Protein AF-A0AAU9R9X2-F1 (afdb_monomer)

Mean predicted aligned error: 5.65 Å

Structure (mmCIF, N/CA/C/O backbone):
data_AF-A0AAU9R9X2-F1
#
_entry.id   AF-A0AAU9R9X2-F1
#
loop_
_atom_site.group_PDB
_atom_site.id
_atom_site.type_symbol
_atom_site.label_atom_id
_atom_site.label_alt_id
_atom_site.label_comp_id
_atom_site.label_asym_id
_atom_site.label_entity_id
_atom_site.label_seq_id
_atom_site.pdbx_PDB_ins_code
_atom_site.Cartn_x
_atom_site.Cartn_y
_atom_site.Cartn_z
_atom_site.occupancy
_atom_site.B_iso_or_equiv
_atom_site.auth_seq_id
_atom_site.auth_comp_id
_atom_site.auth_asym_id
_atom_site.auth_atom_id
_atom_site.pdbx_PDB_model_num
ATOM 1 N N . MET A 1 1 ? -18.047 2.552 -3.590 1.00 54.69 1 MET A N 1
ATOM 2 C CA . MET A 1 1 ? -17.363 2.916 -4.853 1.00 54.69 1 MET A CA 1
ATOM 3 C C . MET A 1 1 ? -16.019 2.206 -4.873 1.00 54.69 1 MET A C 1
ATOM 5 O O . MET A 1 1 ? -15.319 2.275 -3.874 1.00 54.69 1 MET A O 1
ATOM 9 N N . LEU A 1 2 ? -15.685 1.487 -5.945 1.00 70.88 2 LEU A N 1
ATOM 10 C CA . LEU A 1 2 ? -14.351 0.901 -6.118 1.00 70.88 2 LEU A CA 1
ATOM 11 C C . LEU A 1 2 ? -13.434 1.975 -6.720 1.00 70.88 2 LEU A C 1
ATOM 13 O O . LEU A 1 2 ? -13.816 2.604 -7.705 1.00 70.88 2 LEU A O 1
ATOM 17 N N . VAL A 1 3 ? -12.267 2.210 -6.116 1.00 87.50 3 VAL A N 1
ATOM 18 C CA . VAL A 1 3 ? -11.258 3.157 -6.622 1.00 87.50 3 VAL A CA 1
ATOM 19 C C . VAL A 1 3 ? -10.071 2.366 -7.158 1.00 87.50 3 VAL A C 1
ATOM 21 O O . VAL A 1 3 ? -9.613 1.419 -6.521 1.00 87.50 3 VAL A O 1
ATOM 24 N N . SER A 1 4 ? -9.580 2.754 -8.331 1.00 90.94 4 SER A N 1
ATOM 25 C CA . SER A 1 4 ? -8.388 2.187 -8.953 1.00 90.94 4 SER A CA 1
ATOM 26 C C . SER A 1 4 ? -7.590 3.304 -9.609 1.00 90.94 4 SER A C 1
ATOM 28 O O . SER A 1 4 ? -8.167 4.231 -10.169 1.00 90.94 4 SER A O 1
ATOM 30 N N . GLU A 1 5 ? -6.270 3.199 -9.532 1.00 93.06 5 GLU A N 1
ATOM 31 C CA . GLU A 1 5 ? -5.324 4.141 -10.117 1.00 93.06 5 GLU A CA 1
ATOM 32 C C . GLU A 1 5 ? -4.259 3.362 -10.883 1.00 93.06 5 GLU A C 1
ATOM 34 O O . GLU A 1 5 ? -3.943 2.212 -10.555 1.00 93.06 5 GLU A O 1
ATOM 39 N N . LYS A 1 6 ? -3.663 4.000 -11.891 1.00 95.00 6 LYS A N 1
ATOM 40 C CA . LYS A 1 6 ? -2.502 3.435 -12.581 1.00 95.00 6 LYS A CA 1
ATOM 41 C C . LYS A 1 6 ? -1.374 3.208 -11.569 1.00 95.00 6 LYS A C 1
ATOM 43 O O . LYS A 1 6 ? -1.077 4.089 -10.764 1.00 95.00 6 LYS A O 1
ATOM 48 N N . ALA A 1 7 ? -0.718 2.048 -11.618 1.00 94.31 7 ALA A N 1
ATOM 49 C CA . ALA A 1 7 ? 0.378 1.744 -10.703 1.00 94.31 7 ALA A CA 1
ATOM 50 C C . ALA A 1 7 ? 1.510 2.769 -10.867 1.00 94.31 7 ALA A C 1
ATOM 52 O O . ALA A 1 7 ? 2.067 2.943 -11.951 1.00 94.31 7 ALA A O 1
ATOM 53 N N . GLY A 1 8 ? 1.857 3.457 -9.784 1.00 96.81 8 GLY A N 1
ATOM 54 C CA . GLY A 1 8 ? 2.907 4.461 -9.815 1.00 96.81 8 GLY A CA 1
ATOM 55 C C . GLY A 1 8 ? 3.067 5.201 -8.502 1.00 96.81 8 GLY A C 1
ATOM 56 O O . GLY A 1 8 ? 2.468 4.853 -7.486 1.00 96.81 8 GLY A O 1
ATOM 57 N N . TYR A 1 9 ? 3.923 6.214 -8.518 1.00 96.75 9 TYR A N 1
ATOM 58 C CA . TYR A 1 9 ? 4.258 6.989 -7.333 1.00 96.75 9 TYR A CA 1
ATOM 59 C C . TYR A 1 9 ? 4.591 8.437 -7.665 1.00 96.75 9 TYR A C 1
ATOM 61 O O . TYR A 1 9 ? 5.051 8.764 -8.759 1.00 96.75 9 TYR A O 1
ATOM 69 N N . TRP A 1 10 ? 4.374 9.319 -6.694 1.00 95.31 10 TRP A N 1
ATOM 70 C CA . TRP A 1 10 ? 4.631 10.746 -6.839 1.00 95.31 10 TRP A CA 1
ATOM 71 C C . TRP A 1 10 ? 6.020 11.113 -6.315 1.00 95.31 10 TRP A C 1
ATOM 73 O O . TRP A 1 10 ? 6.379 10.791 -5.183 1.00 95.31 10 TRP A O 1
ATOM 83 N N . VAL A 1 11 ? 6.790 11.848 -7.113 1.00 93.38 11 VAL A N 1
ATOM 84 C CA . VAL A 1 11 ? 8.086 12.413 -6.723 1.00 93.38 11 VAL A CA 1
ATOM 85 C C . VAL A 1 11 ? 7.947 13.925 -6.610 1.00 93.38 11 VAL A C 1
ATOM 87 O O . VAL A 1 11 ? 7.522 14.579 -7.559 1.00 93.38 11 VAL A O 1
ATOM 90 N N . GLN A 1 12 ? 8.315 14.491 -5.459 1.00 88.25 12 GLN A N 1
ATOM 91 C CA . GLN A 1 12 ? 8.391 15.943 -5.307 1.00 88.25 12 GLN A CA 1
ATOM 92 C C . GLN A 1 12 ? 9.687 16.455 -5.934 1.00 88.25 12 GLN A C 1
ATOM 94 O O . GLN A 1 12 ? 10.775 16.037 -5.542 1.00 88.25 12 GLN A O 1
ATOM 99 N N . THR A 1 13 ? 9.572 17.373 -6.885 1.00 84.44 13 THR A N 1
ATOM 100 C CA . THR A 1 13 ? 10.703 18.032 -7.540 1.00 84.44 13 THR A CA 1
ATOM 101 C C . THR A 1 13 ? 10.554 19.542 -7.412 1.00 84.44 13 THR A C 1
ATOM 103 O O . THR A 1 13 ? 9.442 20.071 -7.384 1.00 84.44 13 THR A O 1
ATOM 106 N N . ARG A 1 14 ? 11.674 20.264 -7.326 1.00 82.38 14 ARG A N 1
ATOM 107 C CA . ARG A 1 14 ? 11.669 21.729 -7.334 1.00 82.38 14 ARG A CA 1
ATOM 108 C C . ARG A 1 14 ? 12.168 22.209 -8.689 1.00 82.38 14 ARG A C 1
ATOM 110 O O . ARG A 1 14 ? 13.352 22.079 -8.977 1.00 82.38 14 ARG A O 1
ATOM 117 N N . THR A 1 15 ? 11.277 22.773 -9.495 1.00 76.75 15 THR A N 1
ATOM 118 C CA . THR A 1 15 ? 11.613 23.291 -10.830 1.00 76.75 15 THR A CA 1
ATOM 119 C C . THR A 1 15 ? 11.289 24.780 -10.861 1.00 76.75 15 THR A C 1
ATOM 121 O O . THR A 1 15 ? 10.151 25.166 -10.595 1.00 76.75 15 THR A O 1
ATOM 124 N N . GLY A 1 16 ? 12.290 25.628 -11.120 1.00 77.62 16 GLY A N 1
ATOM 125 C CA . GLY A 1 16 ? 12.104 27.086 -11.204 1.00 77.62 16 GLY A CA 1
ATOM 126 C C . GLY A 1 16 ? 11.551 27.732 -9.924 1.00 77.62 16 GLY A C 1
ATOM 127 O O . GLY A 1 16 ? 10.731 28.639 -9.999 1.00 77.62 16 GLY A O 1
ATOM 128 N N . GLY A 1 17 ? 11.920 27.220 -8.744 1.00 80.25 17 GLY A N 1
ATOM 129 C CA . GLY A 1 17 ? 11.446 27.736 -7.450 1.00 80.25 17 GLY A CA 1
ATOM 130 C C . GLY A 1 17 ? 10.051 27.262 -7.019 1.00 80.25 17 GLY A C 1
ATOM 131 O O . GLY A 1 17 ? 9.660 27.523 -5.885 1.00 80.25 17 GLY A O 1
ATOM 132 N N . LYS A 1 18 ? 9.325 26.511 -7.860 1.00 79.31 18 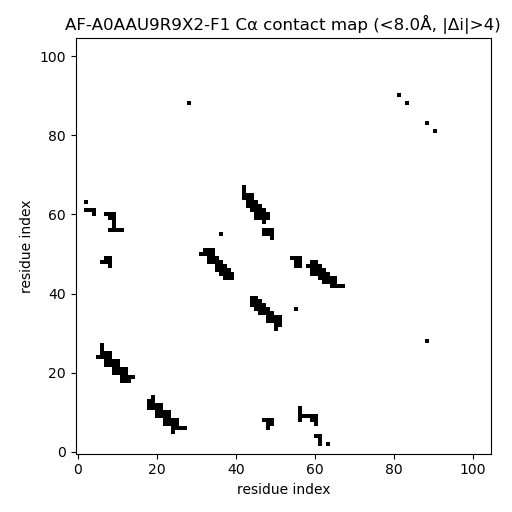LYS A N 1
ATOM 133 C CA . LYS A 1 18 ? 8.019 25.922 -7.524 1.00 79.31 18 LYS A CA 1
ATOM 134 C C . LYS A 1 18 ? 8.153 24.441 -7.169 1.00 79.31 18 LYS A C 1
ATOM 136 O O . LYS A 1 18 ? 8.891 23.702 -7.823 1.00 79.31 18 LYS A O 1
ATOM 141 N N . ASN A 1 19 ? 7.411 24.004 -6.152 1.00 81.62 19 ASN A N 1
ATOM 142 C CA . ASN A 1 19 ? 7.268 22.587 -5.820 1.00 81.62 19 ASN A CA 1
ATOM 143 C C . ASN A 1 19 ? 6.295 21.940 -6.810 1.00 81.62 19 ASN A C 1
ATOM 145 O O . ASN A 1 19 ? 5.134 22.336 -6.883 1.00 81.62 19 ASN A O 1
ATOM 149 N N . GLN A 1 20 ? 6.762 20.947 -7.559 1.00 86.06 20 GLN A N 1
ATOM 150 C CA . GLN A 1 20 ? 5.957 20.157 -8.485 1.00 86.06 20 GLN A CA 1
ATOM 151 C C . GLN A 1 20 ? 5.952 18.691 -8.051 1.00 86.06 20 GLN A C 1
ATOM 153 O O . GLN A 1 20 ? 6.875 18.218 -7.388 1.00 86.06 20 GLN A O 1
ATOM 158 N N . SER A 1 21 ? 4.883 17.975 -8.394 1.00 88.38 21 SER A N 1
ATOM 159 C CA . SER A 1 21 ? 4.781 16.532 -8.172 1.00 88.38 21 SER A CA 1
ATOM 160 C C . SER A 1 21 ? 4.753 15.828 -9.518 1.00 88.38 21 SER A C 1
ATOM 162 O O . SER A 1 21 ? 3.810 16.011 -10.283 1.00 88.38 21 SER A O 1
ATOM 164 N N . LEU A 1 22 ? 5.773 15.023 -9.792 1.00 93.56 22 LEU A N 1
ATOM 165 C CA . LEU A 1 22 ? 5.872 14.218 -11.003 1.00 93.56 22 LEU A CA 1
ATOM 166 C C . LEU A 1 22 ? 5.383 12.799 -10.717 1.00 93.56 22 LEU A C 1
ATOM 168 O O . LEU A 1 22 ? 5.862 12.162 -9.777 1.00 93.56 22 LEU A O 1
ATOM 172 N N . PHE A 1 23 ? 4.454 12.304 -11.529 1.00 95.19 23 PHE A N 1
ATOM 173 C CA . PHE A 1 23 ? 4.035 10.909 -11.472 1.00 95.19 23 PHE A CA 1
ATOM 174 C C . PHE A 1 23 ? 5.045 10.025 -12.204 1.00 95.19 23 PHE A C 1
ATOM 176 O O . PHE A 1 23 ? 5.402 10.304 -13.348 1.00 95.19 23 PHE A O 1
ATOM 183 N N . LYS A 1 24 ? 5.497 8.957 -11.550 1.00 95.81 24 LYS A N 1
ATOM 184 C CA . LYS A 1 24 ? 6.315 7.908 -12.156 1.00 95.81 24 LYS A CA 1
ATOM 185 C C . LYS A 1 24 ? 5.525 6.612 -12.175 1.00 95.81 24 LYS A C 1
ATOM 187 O O . LYS A 1 24 ? 5.201 6.064 -11.123 1.00 95.81 24 LYS A O 1
ATOM 192 N N . GLU A 1 25 ? 5.221 6.149 -13.378 1.00 96.38 25 GLU A N 1
ATOM 193 C CA . GLU A 1 25 ? 4.543 4.878 -13.597 1.00 96.38 25 GLU A CA 1
ATOM 194 C C . GLU A 1 25 ? 5.442 3.708 -13.186 1.00 96.38 25 GLU A C 1
ATOM 196 O O . GLU A 1 25 ? 6.665 3.744 -13.340 1.00 96.38 25 GLU A O 1
ATOM 201 N N . VAL A 1 26 ? 4.816 2.673 -12.638 1.00 94.81 26 VAL A N 1
ATOM 202 C CA . VAL A 1 26 ? 5.460 1.434 -12.223 1.00 94.81 26 VAL A CA 1
ATOM 203 C C . VAL A 1 26 ? 5.062 0.329 -13.185 1.00 94.81 26 VAL A C 1
ATOM 205 O O . VAL A 1 26 ? 3.882 0.039 -13.372 1.00 94.81 26 VAL A O 1
ATOM 208 N N . LYS A 1 27 ? 6.066 -0.341 -13.750 1.00 90.94 27 LYS A N 1
ATOM 209 C CA . LYS A 1 27 ? 5.870 -1.580 -14.494 1.00 90.94 27 LYS A CA 1
ATOM 210 C C . LYS A 1 27 ? 5.925 -2.744 -13.510 1.00 90.94 27 LYS A C 1
ATOM 212 O O . LYS A 1 27 ? 7.006 -3.179 -13.139 1.00 90.94 27 LYS A O 1
ATOM 217 N N . LEU A 1 28 ? 4.766 -3.261 -13.104 1.00 86.19 28 LEU A N 1
ATOM 218 C CA . LEU A 1 28 ? 4.676 -4.338 -12.103 1.00 86.19 28 LEU A CA 1
ATOM 219 C C . LEU A 1 28 ? 5.433 -5.613 -12.512 1.00 86.19 28 LEU A C 1
ATOM 221 O O . LEU A 1 28 ? 5.927 -6.339 -11.658 1.00 86.19 28 LEU A O 1
ATOM 225 N N . SER A 1 29 ? 5.590 -5.846 -13.816 1.00 87.25 29 SER A N 1
ATOM 226 C CA . SER A 1 29 ? 6.340 -6.978 -14.360 1.00 87.25 29 SER A CA 1
ATOM 227 C C . SER A 1 29 ? 7.855 -6.726 -14.485 1.00 87.25 29 SER A C 1
ATOM 229 O O . SER A 1 29 ? 8.525 -7.472 -15.196 1.00 87.25 29 SER A O 1
ATOM 231 N N . SER A 1 30 ? 8.408 -5.646 -13.914 1.00 89.88 30 SER A N 1
ATOM 232 C CA . SER A 1 30 ? 9.844 -5.336 -14.043 1.00 89.88 30 SER A CA 1
ATOM 233 C C . SER A 1 30 ? 10.738 -6.239 -13.191 1.00 89.88 30 SER A C 1
ATOM 235 O O . SER A 1 30 ? 11.930 -6.337 -13.465 1.00 89.88 30 SER A O 1
ATOM 237 N N . GLY A 1 31 ? 10.177 -6.892 -12.168 1.00 89.50 31 GLY A N 1
ATOM 238 C CA . GLY A 1 31 ? 10.941 -7.621 -11.152 1.00 89.50 31 GLY A CA 1
ATOM 239 C C . GLY A 1 31 ? 11.579 -6.713 -10.094 1.00 89.50 31 GLY A C 1
ATOM 240 O O . GLY A 1 31 ? 12.213 -7.212 -9.162 1.00 89.50 31 GLY A O 1
ATOM 241 N N . ASP A 1 32 ? 11.397 -5.393 -10.199 1.00 93.25 32 ASP A N 1
ATOM 242 C CA . ASP A 1 32 ? 11.862 -4.453 -9.186 1.00 93.25 32 ASP A CA 1
ATOM 243 C C . ASP A 1 32 ? 11.083 -4.625 -7.880 1.00 93.25 32 ASP A C 1
ATOM 245 O O . ASP A 1 32 ? 9.885 -4.915 -7.855 1.00 93.25 32 ASP A O 1
ATOM 249 N N . LYS A 1 33 ? 11.763 -4.377 -6.759 1.00 95.06 33 LYS A N 1
ATOM 250 C CA . LYS A 1 33 ? 11.126 -4.402 -5.442 1.00 95.06 33 LYS A CA 1
ATOM 251 C C . LYS A 1 33 ? 10.419 -3.084 -5.174 1.00 95.06 33 LYS A C 1
ATOM 253 O O . LYS A 1 33 ? 11.048 -2.021 -5.153 1.00 95.06 33 LYS A O 1
ATOM 258 N N . TYR A 1 34 ? 9.139 -3.171 -4.848 1.00 96.00 34 TYR A N 1
ATOM 259 C CA . TYR A 1 34 ? 8.328 -2.042 -4.413 1.00 96.00 34 TYR A CA 1
ATOM 260 C C . TYR A 1 34 ? 7.907 -2.209 -2.956 1.00 96.00 34 TYR A C 1
ATOM 262 O O . TYR A 1 34 ? 7.781 -3.320 -2.447 1.00 96.00 34 TYR A O 1
ATOM 270 N N . LYS A 1 35 ? 7.692 -1.083 -2.280 1.00 97.06 35 LYS A N 1
ATOM 271 C CA . LYS A 1 35 ? 7.055 -1.024 -0.969 1.00 97.06 35 LYS A CA 1
ATOM 272 C C . LYS A 1 35 ? 5.734 -0.280 -1.109 1.00 97.06 35 LYS A C 1
ATOM 274 O O . LYS A 1 35 ? 5.690 0.813 -1.678 1.00 97.06 35 LYS A O 1
ATOM 279 N N . ALA A 1 36 ? 4.678 -0.884 -0.577 1.00 96.81 36 ALA A N 1
ATOM 280 C CA . ALA A 1 36 ? 3.381 -0.254 -0.420 1.00 96.81 36 ALA A CA 1
ATOM 281 C C . ALA A 1 36 ? 3.140 0.075 1.058 1.00 96.81 36 ALA A C 1
ATOM 283 O O . ALA A 1 36 ? 3.498 -0.701 1.944 1.00 96.81 36 ALA A O 1
ATOM 284 N N . TRP A 1 37 ? 2.524 1.223 1.310 1.00 97.88 37 TRP A N 1
ATOM 285 C CA . TRP A 1 37 ? 1.992 1.616 2.609 1.00 97.88 37 TRP A CA 1
ATOM 286 C C . TRP A 1 37 ? 0.481 1.695 2.474 1.00 97.88 37 TRP A C 1
ATOM 288 O O . TRP A 1 37 ? -0.010 2.443 1.627 1.00 97.88 37 TRP A O 1
ATOM 298 N N . ILE A 1 38 ? -0.227 0.923 3.291 1.00 96.81 38 ILE A N 1
ATOM 299 C CA . ILE A 1 38 ? -1.684 0.926 3.369 1.00 96.81 38 ILE A CA 1
ATOM 300 C C . ILE A 1 38 ? -2.026 1.379 4.778 1.00 96.81 38 ILE A C 1
ATOM 302 O O . ILE A 1 38 ? -1.658 0.727 5.752 1.00 96.81 38 ILE A O 1
ATOM 306 N N . GLU A 1 39 ? -2.678 2.525 4.877 1.00 96.56 39 GLU A N 1
ATOM 307 C CA . GLU A 1 39 ? -3.010 3.149 6.149 1.00 96.56 39 GLU A CA 1
ATOM 308 C C . GLU A 1 39 ? -4.502 3.423 6.204 1.00 96.56 39 GLU A C 1
ATOM 310 O O . GLU A 1 39 ? -5.105 3.832 5.212 1.00 96.56 39 GLU A O 1
ATOM 315 N N . TYR A 1 40 ? -5.080 3.232 7.384 1.00 93.75 40 TYR A N 1
ATOM 316 C CA . TYR A 1 40 ? -6.455 3.598 7.664 1.00 93.75 40 TYR A CA 1
ATOM 317 C C . TYR A 1 40 ? -6.509 4.533 8.867 1.00 93.75 40 TYR A C 1
ATOM 319 O O . TYR A 1 40 ? -6.040 4.195 9.955 1.00 93.75 40 TYR A O 1
ATOM 327 N N . LYS A 1 41 ? -7.076 5.725 8.680 1.00 93.38 41 LYS A N 1
ATOM 328 C CA . LYS A 1 41 ? -7.228 6.724 9.743 1.00 93.38 41 LYS A CA 1
ATOM 329 C C . LYS A 1 41 ? -8.462 7.574 9.484 1.00 93.38 41 LYS A C 1
ATOM 331 O O . LYS A 1 41 ? -8.609 8.111 8.395 1.00 93.38 41 LYS A O 1
ATOM 336 N N . ARG A 1 42 ? -9.316 7.752 10.503 1.00 90.69 42 ARG A N 1
ATOM 337 C CA . ARG A 1 42 ? -10.531 8.595 10.425 1.00 90.69 42 ARG A CA 1
ATOM 338 C C . ARG A 1 42 ? -11.368 8.282 9.170 1.00 90.69 42 ARG A C 1
ATOM 340 O O . ARG A 1 42 ? -11.603 9.166 8.354 1.00 90.69 42 ARG A O 1
ATOM 347 N N . SER A 1 43 ? -11.717 7.010 8.985 1.00 91.75 43 SER A N 1
ATOM 348 C CA . SER A 1 43 ? -12.494 6.523 7.831 1.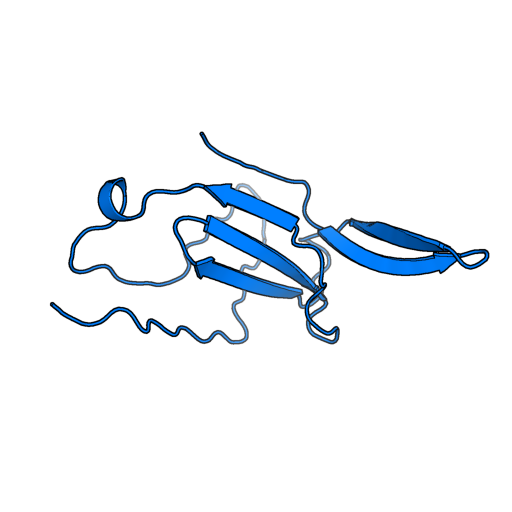00 91.75 43 SER A CA 1
ATOM 349 C C . SER A 1 43 ? -11.841 6.713 6.461 1.00 91.75 43 SER A C 1
ATOM 351 O O . SER A 1 43 ? -12.473 6.484 5.439 1.00 91.75 43 SER A O 1
ATOM 353 N N . THR A 1 44 ? -10.560 7.083 6.416 1.00 94.44 44 THR A N 1
ATOM 354 C CA . THR A 1 44 ? -9.818 7.280 5.171 1.00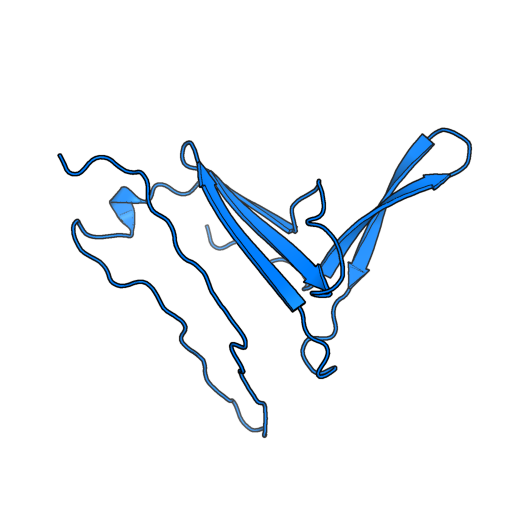 94.44 44 THR A CA 1
ATOM 355 C C . THR A 1 44 ? -8.813 6.156 4.993 1.00 94.44 44 THR A C 1
ATOM 357 O O . THR A 1 44 ? -7.973 5.942 5.868 1.00 94.44 44 THR A O 1
ATOM 360 N N . VAL A 1 45 ? -8.887 5.461 3.860 1.00 95.19 45 VAL A N 1
ATOM 361 C CA . VAL A 1 45 ? -7.849 4.541 3.394 1.00 95.19 45 VAL A CA 1
ATOM 362 C C . VAL A 1 45 ? -6.903 5.307 2.482 1.00 95.19 45 VAL A C 1
ATOM 364 O O . VAL A 1 45 ? -7.327 5.948 1.518 1.00 95.19 45 VAL A O 1
ATOM 367 N N . THR A 1 46 ? -5.611 5.200 2.762 1.00 97.12 46 THR A N 1
ATOM 368 C CA . THR A 1 46 ? -4.550 5.792 1.958 1.00 97.12 46 THR A CA 1
ATOM 369 C C . THR A 1 46 ? -3.594 4.702 1.500 1.00 97.12 46 THR A C 1
ATOM 371 O O . THR A 1 46 ? -3.062 3.948 2.313 1.00 97.12 46 THR A O 1
ATOM 374 N N . VAL A 1 47 ? -3.349 4.635 0.191 1.00 97.56 47 VAL A N 1
ATOM 375 C CA . VAL A 1 47 ? -2.369 3.724 -0.406 1.00 97.56 47 VAL A CA 1
ATOM 376 C C . VAL A 1 47 ? -1.255 4.548 -1.021 1.00 97.56 47 VAL A C 1
ATOM 378 O O . VAL A 1 47 ? -1.489 5.412 -1.863 1.00 97.56 47 VAL A O 1
ATOM 381 N N . THR A 1 48 ? -0.021 4.280 -0.614 1.00 97.81 48 THR A N 1
ATOM 382 C CA . THR A 1 48 ? 1.178 4.862 -1.225 1.00 97.81 48 THR A CA 1
ATOM 383 C C . THR A 1 48 ? 2.072 3.744 -1.736 1.00 97.81 48 THR A C 1
ATOM 385 O O . THR A 1 48 ? 2.244 2.741 -1.054 1.00 97.81 48 THR A O 1
ATOM 388 N N . LEU A 1 49 ? 2.663 3.925 -2.912 1.00 97.19 49 LEU A N 1
ATOM 389 C CA . LEU A 1 49 ? 3.599 2.988 -3.531 1.00 97.19 49 LEU A CA 1
ATOM 390 C C . LEU A 1 49 ? 4.919 3.716 -3.799 1.00 97.19 49 LEU A C 1
ATOM 392 O O . LEU A 1 49 ? 4.905 4.918 -4.048 1.00 97.19 49 LEU A O 1
ATOM 396 N N . ALA A 1 50 ? 6.052 3.019 -3.733 1.00 96.88 50 ALA A N 1
ATOM 397 C CA . ALA A 1 50 ? 7.340 3.488 -4.249 1.00 96.88 50 ALA A CA 1
ATOM 398 C C . ALA A 1 50 ? 8.322 2.313 -4.404 1.00 96.88 50 ALA A C 1
ATOM 400 O O . ALA A 1 50 ? 8.129 1.271 -3.773 1.00 96.88 50 ALA A O 1
ATOM 401 N N . PRO A 1 51 ? 9.402 2.458 -5.192 1.00 96.12 51 PRO A N 1
ATOM 402 C CA . PRO A 1 51 ? 10.544 1.550 -5.129 1.00 96.12 51 PRO A CA 1
ATOM 403 C C . PRO A 1 51 ? 11.031 1.358 -3.687 1.00 96.12 51 PRO A C 1
ATOM 405 O O . PRO A 1 51 ? 11.120 2.321 -2.926 1.00 96.12 51 PRO A O 1
ATOM 408 N N . ALA A 1 52 ? 11.374 0.126 -3.308 1.00 95.88 52 ALA A N 1
ATOM 409 C CA . ALA A 1 52 ? 11.644 -0.245 -1.915 1.00 95.88 52 ALA A CA 1
ATOM 410 C C . ALA A 1 52 ? 12.825 0.510 -1.269 1.00 95.88 52 ALA A C 1
ATOM 412 O O . ALA A 1 52 ? 12.884 0.620 -0.045 1.00 95.88 52 ALA A O 1
ATOM 413 N N . HIS A 1 53 ? 13.748 1.035 -2.080 1.00 94.31 53 HIS A N 1
ATOM 414 C CA . HIS A 1 53 ? 14.904 1.823 -1.640 1.00 94.31 53 HIS A CA 1
ATOM 415 C C . HIS A 1 53 ? 14.588 3.318 -1.431 1.00 94.31 53 HIS A C 1
ATOM 417 O O . HIS A 1 53 ? 15.442 4.064 -0.954 1.00 94.31 53 HIS A O 1
ATOM 423 N N . LEU A 1 54 ? 13.386 3.778 -1.794 1.00 95.06 54 LEU A N 1
ATOM 424 C CA . LEU A 1 54 ? 12.959 5.163 -1.615 1.00 95.06 54 LEU A CA 1
ATOM 425 C C . LEU A 1 54 ? 12.136 5.340 -0.336 1.00 95.06 54 LEU A C 1
ATOM 427 O O . LEU A 1 54 ? 11.451 4.434 0.142 1.00 95.06 54 LEU A O 1
ATOM 431 N N . LYS A 1 55 ? 12.178 6.559 0.209 1.00 95.31 55 LYS A N 1
ATOM 432 C CA . LYS A 1 55 ? 11.286 6.968 1.300 1.00 95.31 55 LYS A CA 1
ATOM 433 C C . LYS A 1 55 ? 9.848 7.067 0.790 1.00 95.31 55 LYS A C 1
ATOM 435 O O . LYS A 1 55 ? 9.628 7.389 -0.378 1.00 95.31 55 LYS A O 1
ATOM 440 N N . LYS A 1 56 ? 8.885 6.866 1.693 1.00 96.62 56 LYS A N 1
ATOM 441 C CA . LYS A 1 56 ? 7.455 7.025 1.410 1.00 96.62 56 LYS A CA 1
ATOM 442 C C . LYS A 1 56 ? 7.173 8.410 0.796 1.00 96.62 56 LYS A C 1
ATOM 444 O O . LYS A 1 56 ? 7.487 9.421 1.433 1.00 96.62 56 LYS A O 1
ATOM 449 N N . PRO A 1 57 ? 6.585 8.480 -0.411 1.00 96.44 57 PRO A N 1
ATOM 450 C CA . PRO A 1 57 ? 6.081 9.722 -0.980 1.00 96.44 57 PRO A CA 1
ATOM 451 C C . PRO A 1 57 ? 5.109 10.447 -0.049 1.00 96.44 57 PRO A C 1
ATOM 453 O O . PRO A 1 57 ? 4.300 9.823 0.631 1.00 96.44 57 PRO A O 1
ATOM 456 N N . LYS A 1 58 ? 5.148 11.784 -0.055 1.00 94.00 58 LYS A N 1
ATOM 457 C CA . LYS A 1 58 ? 4.190 12.594 0.717 1.00 94.00 58 LYS A CA 1
ATOM 458 C C . LYS A 1 58 ? 2.783 12.561 0.130 1.00 94.00 58 LYS A C 1
ATOM 460 O O . LYS A 1 58 ? 1.817 12.706 0.866 1.00 94.00 58 LYS A O 1
ATOM 465 N N . ARG A 1 59 ? 2.684 12.436 -1.196 1.00 95.56 59 ARG A N 1
ATOM 466 C CA . ARG A 1 59 ? 1.409 12.359 -1.903 1.00 95.56 59 ARG A CA 1
ATOM 467 C C . ARG A 1 59 ? 1.057 10.885 -2.120 1.00 95.56 59 ARG A C 1
ATOM 469 O O . ARG A 1 59 ? 1.868 10.188 -2.739 1.00 95.56 59 ARG A O 1
ATOM 476 N N . PRO A 1 60 ? -0.105 10.420 -1.640 1.00 96.94 60 PRO A N 1
ATOM 477 C CA . PRO A 1 60 ? -0.522 9.044 -1.845 1.00 96.94 60 PRO A CA 1
ATOM 478 C C . PRO A 1 60 ? -0.928 8.782 -3.295 1.00 96.94 60 PRO A C 1
ATOM 480 O O . PRO A 1 60 ? -1.180 9.708 -4.069 1.00 96.94 60 PRO A O 1
ATOM 483 N N . LEU A 1 61 ? -0.960 7.502 -3.659 1.00 97.12 61 LEU A N 1
ATOM 484 C CA . LEU A 1 61 ? -1.491 7.050 -4.939 1.00 97.12 61 LEU A CA 1
ATOM 485 C C . LEU A 1 61 ? -3.021 7.039 -4.902 1.00 97.12 61 LEU A C 1
ATOM 487 O O . LEU A 1 61 ? -3.643 7.621 -5.778 1.00 97.12 61 LEU A O 1
ATOM 491 N N . ILE A 1 62 ? -3.600 6.424 -3.866 1.00 96.62 62 ILE A N 1
ATOM 492 C CA . ILE A 1 62 ? -5.049 6.357 -3.640 1.00 96.62 62 ILE A CA 1
ATOM 493 C C . ILE A 1 62 ? -5.359 6.976 -2.281 1.00 96.62 62 ILE A C 1
ATOM 495 O O . ILE A 1 62 ? -4.674 6.696 -1.295 1.00 96.62 62 ILE A O 1
ATOM 499 N N . GLU A 1 63 ? -6.422 7.769 -2.228 1.00 96.19 63 GLU A N 1
ATOM 500 C CA . GLU A 1 63 ? -7.034 8.260 -0.998 1.00 96.19 63 GLU A CA 1
ATOM 501 C C . GLU A 1 63 ? -8.552 8.159 -1.153 1.00 96.19 63 GLU A C 1
ATOM 503 O O . GLU A 1 63 ? -9.119 8.693 -2.105 1.00 96.19 63 GLU A O 1
ATOM 508 N N . THR A 1 64 ? -9.214 7.418 -0.268 1.00 95.12 64 THR A N 1
ATOM 509 C CA . THR A 1 64 ? -10.660 7.198 -0.368 1.00 95.12 64 THR A CA 1
ATOM 510 C C . THR A 1 64 ? -11.303 7.011 1.000 1.00 95.12 64 THR A C 1
ATOM 512 O O . THR A 1 64 ? -10.662 6.545 1.942 1.00 95.12 64 THR A O 1
ATOM 515 N N . GLN A 1 65 ? -12.574 7.392 1.110 1.00 93.94 65 GLN A N 1
ATOM 516 C CA . GLN A 1 65 ? -13.365 7.217 2.323 1.00 93.94 65 GLN A CA 1
ATOM 517 C C . GLN A 1 65 ? -13.997 5.823 2.327 1.00 93.94 65 GLN A C 1
ATOM 519 O O . GLN A 1 65 ? -14.699 5.451 1.387 1.00 93.94 65 GLN A O 1
ATOM 524 N N . VAL A 1 66 ? -13.759 5.060 3.390 1.00 90.81 66 VAL A N 1
ATOM 525 C CA . VAL A 1 66 ? -14.312 3.720 3.597 1.00 90.81 66 VAL A CA 1
ATOM 526 C C . VAL A 1 66 ? -14.768 3.600 5.042 1.00 90.81 66 VAL A C 1
ATOM 528 O O . VAL A 1 66 ? -13.987 3.817 5.967 1.00 90.81 66 VAL A O 1
ATOM 531 N N . ASN A 1 67 ? -16.023 3.206 5.239 1.00 88.94 67 ASN A N 1
ATOM 532 C CA . ASN A 1 67 ? -16.500 2.800 6.549 1.00 88.94 67 ASN A CA 1
ATOM 533 C C . ASN A 1 67 ? -16.167 1.320 6.778 1.00 88.94 67 ASN A C 1
ATOM 535 O O . ASN A 1 67 ? -16.811 0.443 6.207 1.00 88.94 67 ASN A O 1
ATOM 539 N N . LEU A 1 68 ? -15.155 1.027 7.602 1.00 86.62 68 LEU A N 1
ATOM 540 C CA . LEU A 1 68 ? -14.749 -0.362 7.832 1.00 86.62 68 LEU A CA 1
ATOM 541 C C . LEU A 1 68 ? -15.845 -1.209 8.493 1.00 86.62 68 LEU A C 1
ATOM 543 O O . LEU A 1 68 ? -15.919 -2.395 8.193 1.00 86.62 68 LEU A O 1
ATOM 547 N N . SER A 1 69 ? -16.734 -0.635 9.314 1.00 86.06 69 SER A N 1
ATOM 548 C CA . SER A 1 69 ? -17.776 -1.423 9.996 1.00 86.06 69 SER A CA 1
ATOM 549 C C . SER A 1 69 ? -18.789 -2.062 9.042 1.00 86.06 69 SER A C 1
ATOM 551 O O . SER A 1 69 ? -19.522 -2.957 9.441 1.00 86.06 69 SER A O 1
ATOM 553 N N . GLU A 1 70 ? -18.856 -1.594 7.794 1.00 86.69 70 GLU A N 1
ATOM 554 C CA . GLU A 1 70 ? -19.725 -2.156 6.754 1.00 86.69 70 GLU A CA 1
ATOM 555 C C . GLU A 1 70 ? -19.075 -3.328 6.005 1.00 86.69 70 GLU A C 1
ATOM 557 O O . GLU A 1 70 ? -19.764 -4.067 5.308 1.00 86.69 70 GLU A O 1
ATOM 562 N N . VAL A 1 71 ? -17.753 -3.495 6.118 1.00 85.12 71 VAL A N 1
ATOM 563 C CA . VAL A 1 71 ? -16.979 -4.445 5.300 1.00 85.12 71 VAL A CA 1
ATOM 564 C C . VAL A 1 71 ? -16.184 -5.461 6.113 1.00 85.12 71 VAL A C 1
ATOM 566 O O . VAL A 1 71 ? -15.868 -6.528 5.590 1.00 85.12 71 VAL A O 1
ATOM 569 N N . VAL A 1 72 ? -15.852 -5.162 7.372 1.00 85.38 72 VAL A N 1
ATOM 570 C CA . VAL A 1 72 ? -15.124 -6.081 8.255 1.00 85.38 72 VAL A CA 1
ATOM 571 C C . VAL A 1 72 ? -15.980 -6.516 9.438 1.00 85.38 72 VAL A C 1
ATOM 573 O O . VAL A 1 72 ? -16.739 -5.730 9.998 1.00 85.38 72 VAL A O 1
ATOM 576 N N . LEU A 1 73 ? -15.829 -7.782 9.828 1.00 87.88 73 LEU A N 1
ATOM 577 C CA . LEU A 1 73 ? -16.394 -8.317 11.065 1.00 87.88 73 LEU A CA 1
ATOM 578 C C . LEU A 1 73 ? -15.505 -7.957 12.264 1.00 87.88 73 LEU A C 1
ATOM 580 O O .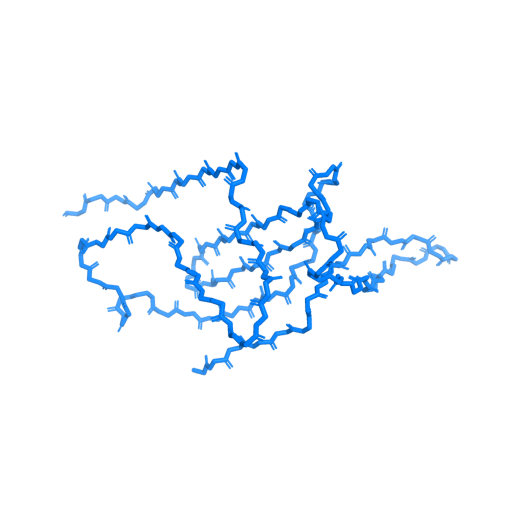 LEU A 1 73 ? -14.363 -7.529 12.096 1.00 87.88 73 LEU A O 1
ATOM 584 N N . GLU A 1 74 ? -16.011 -8.197 13.476 1.00 84.75 74 GLU A N 1
ATOM 585 C CA . GLU A 1 74 ? -15.281 -7.986 14.738 1.00 84.75 74 GLU A CA 1
ATOM 586 C C . GLU A 1 74 ? -13.905 -8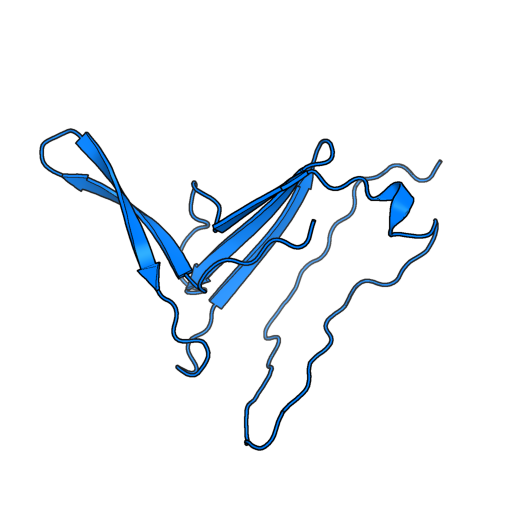.674 14.742 1.00 84.75 74 GLU A C 1
ATOM 588 O O . GLU A 1 74 ? -12.916 -8.120 15.220 1.00 84.75 74 GLU A O 1
ATOM 593 N N . ARG A 1 75 ? -13.829 -9.880 14.167 1.00 85.12 75 ARG A N 1
ATOM 594 C CA . ARG A 1 75 ? -12.591 -10.647 14.016 1.00 85.12 75 ARG A CA 1
ATOM 595 C C . ARG A 1 75 ? -12.380 -10.993 12.555 1.00 85.12 75 ARG A C 1
ATOM 597 O O . ARG A 1 75 ? -13.208 -11.658 11.941 1.00 85.12 75 ARG A O 1
ATOM 604 N N . MET A 1 76 ? -11.245 -10.564 12.025 1.00 89.44 76 MET A N 1
ATOM 605 C CA . MET A 1 76 ? -10.820 -10.817 10.653 1.00 89.44 76 MET A CA 1
ATOM 606 C C . MET A 1 76 ? -9.329 -11.141 10.644 1.00 89.44 76 MET A C 1
ATOM 608 O O . MET A 1 76 ? -8.584 -10.726 11.533 1.00 89.44 76 MET A O 1
ATOM 612 N N . TYR A 1 77 ? -8.889 -11.855 9.614 1.00 90.50 77 TYR A N 1
ATOM 613 C CA . TYR A 1 77 ? -7.477 -12.133 9.379 1.00 90.50 77 TYR A CA 1
ATOM 614 C C . TYR A 1 77 ? -6.943 -11.196 8.299 1.00 90.50 77 TYR A C 1
ATOM 616 O O . TYR A 1 77 ? -7.624 -10.911 7.316 1.00 90.50 77 TYR A O 1
ATOM 624 N N . THR A 1 78 ? -5.716 -10.722 8.484 1.00 91.50 78 THR A N 1
ATOM 625 C CA . THR A 1 78 ? -5.000 -9.909 7.497 1.00 91.50 78 THR A CA 1
ATOM 626 C C . THR A 1 78 ? -3.966 -10.767 6.780 1.00 91.50 78 THR A C 1
ATOM 628 O O . THR A 1 78 ? -3.342 -11.637 7.389 1.00 91.50 78 THR A O 1
ATOM 631 N N . GLY A 1 79 ? -3.798 -10.549 5.481 1.00 94.12 79 GLY A N 1
ATOM 632 C CA . GLY A 1 79 ? -2.891 -11.329 4.655 1.00 94.12 79 GLY A CA 1
ATOM 633 C C . GLY A 1 79 ? -2.946 -10.912 3.192 1.00 94.12 79 GLY A C 1
ATOM 634 O O . GLY A 1 79 ? -3.583 -9.922 2.831 1.00 94.12 79 GLY A O 1
ATOM 635 N N . PHE A 1 80 ? -2.272 -11.689 2.353 1.00 94.19 80 PHE A N 1
ATOM 636 C CA . PHE A 1 80 ? -2.201 -11.468 0.914 1.00 94.19 80 PHE A CA 1
ATOM 637 C C . PHE A 1 80 ? -2.850 -12.636 0.180 1.00 94.19 80 PHE A C 1
ATOM 639 O O . PHE A 1 80 ? -2.709 -13.789 0.582 1.00 94.19 80 PHE A O 1
ATOM 646 N N . ALA A 1 81 ? -3.518 -12.329 -0.925 1.00 91.50 81 ALA A N 1
ATOM 647 C CA . ALA A 1 81 ? -4.000 -13.308 -1.884 1.00 91.50 81 ALA A CA 1
ATOM 648 C C . ALA A 1 81 ? -3.530 -12.888 -3.279 1.00 91.50 81 ALA A C 1
ATOM 650 O O . ALA A 1 81 ? -3.440 -11.697 -3.579 1.00 91.50 81 ALA A O 1
ATOM 651 N N . GLY A 1 82 ? -3.218 -13.866 -4.123 1.00 86.81 82 GLY A N 1
ATOM 652 C CA . GLY A 1 82 ? -2.748 -13.646 -5.484 1.00 86.81 82 GLY A CA 1
ATOM 653 C C . GLY A 1 82 ? -3.280 -14.728 -6.409 1.00 86.81 82 GLY A C 1
ATOM 654 O O . GLY A 1 82 ? -3.610 -15.830 -5.973 1.00 86.81 82 GLY A O 1
ATOM 655 N N . SER A 1 83 ? -3.380 -14.403 -7.690 1.00 86.50 83 SER A N 1
ATOM 656 C CA . SER A 1 83 ? -3.799 -15.330 -8.732 1.00 86.50 83 SER A CA 1
ATOM 657 C C . SER A 1 83 ? -2.999 -15.034 -9.987 1.00 86.50 83 SER A C 1
ATOM 659 O O . SER A 1 83 ? -2.775 -13.871 -10.314 1.00 86.50 83 SER A O 1
ATOM 661 N N . MET A 1 84 ? -2.590 -16.085 -10.688 1.00 81.00 84 MET A N 1
ATOM 662 C CA . MET A 1 84 ? -1.963 -15.971 -11.998 1.00 81.00 84 MET A CA 1
ATOM 663 C C . MET A 1 84 ? -3.013 -16.286 -13.063 1.00 81.00 84 MET A C 1
ATOM 665 O O . MET A 1 84 ? -3.736 -17.277 -12.953 1.00 81.00 84 MET A O 1
ATOM 669 N N . GLY A 1 85 ? -3.096 -15.441 -14.091 1.00 76.19 85 GLY A N 1
ATOM 670 C CA . GLY A 1 85 ? -3.897 -15.709 -15.285 1.00 76.19 85 GLY A CA 1
ATOM 671 C C . GLY A 1 85 ? -3.217 -16.722 -16.218 1.00 76.19 85 GLY A C 1
ATOM 672 O O . GLY A 1 85 ? -2.635 -17.711 -15.785 1.00 76.19 85 GLY A O 1
ATOM 673 N N . ARG A 1 86 ? -3.247 -16.472 -17.534 1.00 70.44 86 ARG A N 1
ATOM 674 C CA . ARG A 1 86 ? -2.627 -17.355 -18.550 1.00 70.44 86 ARG A CA 1
ATOM 675 C C . ARG A 1 86 ? -1.111 -17.143 -18.743 1.00 70.44 86 ARG A C 1
ATOM 677 O O . ARG A 1 86 ? -0.610 -17.317 -19.848 1.00 70.44 86 ARG A O 1
ATOM 684 N N . GLY A 1 87 ? -0.374 -16.771 -17.699 1.00 71.69 87 GLY A N 1
ATOM 685 C CA . 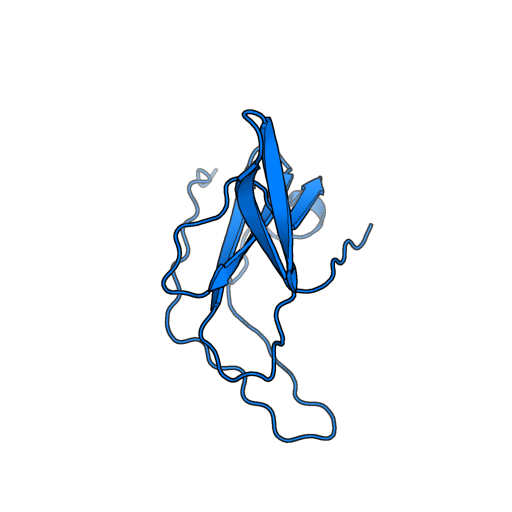GLY A 1 87 ? 1.063 -16.483 -17.777 1.00 71.69 87 GLY A CA 1
ATOM 686 C C . GLY A 1 87 ? 1.823 -16.920 -16.529 1.00 71.69 87 GLY A C 1
ATOM 687 O O . GLY A 1 87 ? 1.220 -17.212 -15.499 1.00 71.69 87 GLY A O 1
ATOM 688 N N . VAL A 1 88 ? 3.154 -16.965 -16.630 1.00 75.56 88 VAL A N 1
ATOM 689 C CA . VAL A 1 88 ? 4.033 -17.184 -15.475 1.00 75.56 88 VAL A CA 1
ATOM 690 C C . VAL A 1 88 ? 4.373 -15.824 -14.878 1.00 75.56 88 VAL A C 1
ATO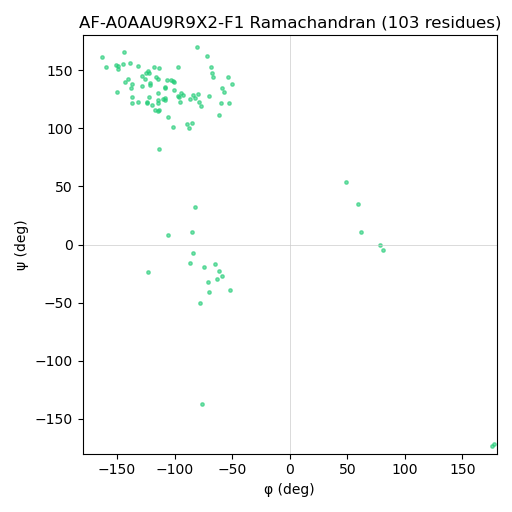M 692 O O . VAL A 1 88 ? 5.197 -15.091 -15.421 1.00 75.56 88 VAL A O 1
ATOM 695 N N . GLU A 1 89 ? 3.744 -15.498 -13.756 1.00 78.25 89 GLU A N 1
ATOM 696 C CA . GLU A 1 89 ? 4.064 -14.323 -12.947 1.00 78.25 89 GLU A CA 1
ATOM 697 C C . GLU A 1 89 ? 4.394 -14.778 -11.524 1.00 78.25 89 GLU A C 1
ATOM 699 O O . GLU A 1 89 ? 3.894 -15.795 -11.058 1.00 78.25 89 GLU A O 1
ATOM 704 N N . ARG A 1 90 ? 5.273 -14.064 -10.820 1.00 83.94 90 ARG A N 1
ATOM 705 C CA . ARG A 1 90 ? 5.527 -14.332 -9.399 1.00 83.94 90 ARG A CA 1
ATOM 706 C C . ARG A 1 90 ? 4.938 -13.212 -8.563 1.00 83.94 90 ARG A C 1
ATOM 708 O O . ARG A 1 90 ? 5.123 -12.039 -8.880 1.00 83.94 90 ARG A O 1
ATOM 715 N N . HIS A 1 91 ? 4.269 -13.588 -7.480 1.00 88.38 91 HIS A N 1
ATOM 716 C CA . HIS A 1 91 ? 3.736 -12.665 -6.484 1.00 88.38 91 HIS A CA 1
ATOM 717 C C . HIS A 1 91 ? 4.482 -12.886 -5.169 1.00 88.38 91 HIS A C 1
ATOM 719 O O . HIS A 1 91 ? 4.022 -13.613 -4.292 1.00 88.38 91 HIS A O 1
ATOM 725 N N . ASP A 1 92 ? 5.662 -12.281 -5.058 1.00 91.69 92 ASP A N 1
ATOM 726 C CA . ASP A 1 92 ? 6.551 -12.480 -3.915 1.00 91.69 92 ASP A CA 1
ATOM 727 C C . ASP A 1 92 ? 6.367 -11.367 -2.871 1.00 91.69 92 ASP A C 1
ATOM 729 O O . ASP A 1 92 ? 6.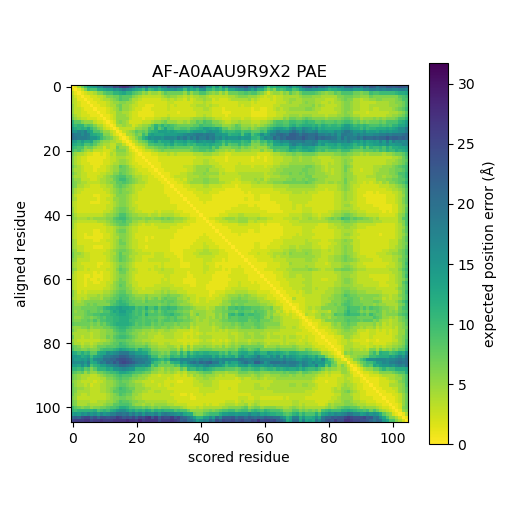489 -10.175 -3.168 1.00 91.69 92 ASP A O 1
ATOM 733 N N . ILE A 1 93 ? 6.117 -11.755 -1.616 1.00 94.06 93 ILE A N 1
ATOM 734 C CA . ILE A 1 93 ? 6.127 -10.848 -0.461 1.00 94.06 93 ILE A CA 1
ATOM 735 C C . ILE A 1 93 ? 7.452 -11.029 0.280 1.00 94.06 93 ILE A C 1
ATOM 737 O O . ILE A 1 93 ? 7.630 -11.982 1.033 1.00 94.06 93 ILE A O 1
ATOM 741 N N . TRP A 1 94 ? 8.398 -10.108 0.077 1.00 94.19 94 TRP A N 1
ATOM 742 C CA . TRP A 1 94 ? 9.714 -10.179 0.734 1.00 94.19 94 TRP A CA 1
ATOM 743 C C . TRP A 1 94 ? 9.660 -9.909 2.236 1.00 94.19 94 TRP A C 1
ATOM 745 O O . TRP A 1 94 ? 10.385 -10.530 3.007 1.00 94.19 94 TRP A O 1
ATOM 755 N N . SER A 1 95 ? 8.855 -8.936 2.649 1.00 95.94 95 SER A N 1
ATOM 756 C CA . SER A 1 95 ? 8.622 -8.613 4.051 1.00 95.94 95 SER A CA 1
ATOM 757 C C . SER A 1 95 ? 7.323 -7.835 4.187 1.00 95.94 95 SER A C 1
ATOM 759 O O . SER A 1 95 ? 6.893 -7.142 3.263 1.00 95.94 95 SER A O 1
ATOM 761 N N . TRP A 1 96 ? 6.698 -7.946 5.353 1.00 96.56 96 TRP A N 1
ATOM 762 C CA . TRP A 1 96 ? 5.516 -7.174 5.697 1.00 96.56 96 TRP A CA 1
ATOM 763 C C . TRP A 1 96 ? 5.454 -6.963 7.205 1.00 96.56 96 TRP A C 1
ATOM 765 O O . TRP A 1 96 ? 6.019 -7.731 7.984 1.00 96.56 96 TRP A O 1
ATOM 775 N N . THR A 1 97 ? 4.776 -5.896 7.599 1.00 96.69 97 THR A N 1
ATOM 776 C CA . THR A 1 97 ? 4.483 -5.566 8.990 1.00 96.69 97 THR A CA 1
ATOM 777 C C . THR A 1 97 ? 3.045 -5.096 9.051 1.00 96.69 97 THR A C 1
ATOM 779 O O . THR A 1 97 ? 2.617 -4.329 8.187 1.00 96.69 97 THR A O 1
ATOM 782 N N . PHE A 1 98 ? 2.323 -5.526 10.075 1.00 95.38 98 PHE A N 1
ATOM 783 C CA . PHE A 1 98 ? 0.955 -5.108 10.322 1.00 95.38 98 PHE A CA 1
ATOM 784 C C . PHE A 1 98 ? 0.833 -4.612 11.758 1.00 95.38 98 PHE A C 1
ATOM 786 O O . PHE A 1 98 ? 1.356 -5.238 12.679 1.00 95.38 98 PHE A O 1
ATOM 793 N N . GLU A 1 99 ? 0.134 -3.498 11.933 1.00 94.75 99 GLU A N 1
ATOM 794 C CA . GLU A 1 99 ? -0.154 -2.911 13.234 1.00 94.75 99 GLU A CA 1
ATOM 795 C C . GLU A 1 99 ? -1.607 -2.437 13.250 1.00 94.75 99 GLU A C 1
ATOM 797 O O . GLU A 1 99 ? -2.077 -1.801 12.305 1.00 94.75 99 GLU A O 1
ATOM 802 N N . ASN A 1 100 ? -2.312 -2.742 14.337 1.00 90.81 100 ASN A N 1
ATOM 803 C CA . ASN A 1 100 ? -3.645 -2.231 14.612 1.00 90.81 100 ASN A CA 1
ATOM 804 C C . ASN A 1 100 ? -3.679 -1.710 16.050 1.00 90.81 100 ASN A C 1
ATOM 806 O O . ASN A 1 100 ? -3.402 -2.453 16.987 1.00 90.81 100 ASN A O 1
ATOM 810 N N . THR A 1 101 ? -4.019 -0.433 16.209 1.00 89.62 101 THR A N 1
ATOM 811 C CA . THR A 1 101 ? -4.089 0.257 17.507 1.00 89.62 101 THR A CA 1
ATOM 812 C C . THR A 1 101 ? -5.524 0.500 17.974 1.00 89.62 101 THR A C 1
ATOM 814 O O . THR A 1 101 ? -5.740 1.203 18.965 1.00 89.62 101 THR A O 1
ATOM 817 N N . ALA A 1 102 ? -6.518 -0.063 17.276 1.00 80.75 102 ALA A N 1
ATOM 818 C CA . ALA A 1 102 ? -7.896 -0.052 17.739 1.00 80.75 102 ALA A CA 1
ATOM 819 C C . ALA A 1 102 ? -7.966 -0.701 19.125 1.00 80.75 102 ALA A C 1
ATOM 821 O O . ALA A 1 102 ? -7.401 -1.769 19.364 1.00 80.75 102 ALA A O 1
ATOM 822 N N . LYS A 1 103 ? -8.643 -0.030 20.057 1.00 72.38 103 LYS A N 1
ATOM 823 C CA . LYS A 1 103 ? -8.886 -0.603 21.377 1.00 72.38 103 LYS A CA 1
ATOM 824 C C . LYS A 1 103 ? -9.879 -1.745 21.202 1.00 72.38 103 LYS A C 1
ATOM 826 O O . LYS A 1 103 ? -10.938 -1.522 20.622 1.00 72.38 103 LYS A O 1
ATOM 831 N N . ASN A 1 104 ? -9.543 -2.925 21.713 1.00 58.59 104 ASN A N 1
ATOM 832 C CA . ASN A 1 104 ? -10.538 -3.972 21.910 1.00 58.59 104 ASN A CA 1
ATOM 833 C C . ASN A 1 104 ? -11.563 -3.416 22.905 1.00 58.59 104 ASN A C 1
ATOM 835 O O . ASN A 1 104 ? -11.205 -3.120 24.047 1.00 58.59 104 ASN A O 1
ATOM 839 N N . SER A 1 105 ? -12.775 -3.161 22.423 1.00 52.56 105 SER A N 1
ATOM 840 C CA . SER A 1 105 ? -13.936 -2.817 23.244 1.00 52.56 105 SER A CA 1
ATOM 841 C C . SER A 1 105 ? -14.515 -4.064 23.886 1.00 52.56 105 SER A C 1
ATOM 843 O O . SER A 1 105 ? -14.618 -5.066 23.143 1.00 52.56 105 SER A O 1
#

Secondary structure (DSSP, 8-state):
------SEEEEEEEETTEEEEEEEE--GGG---EEEEEEEETTEEEEEEEETTSPPPSS-SEEEE--GGGT--SS----------SS------------------

Sequence (105 a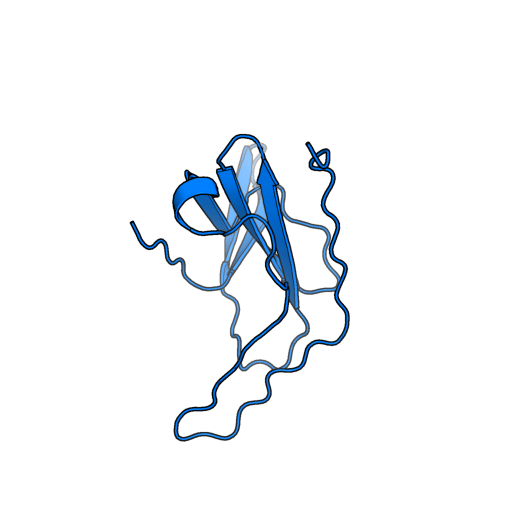a):
MLVSEKAGYWVQTRTGGKNQSLFKEVKLSSGDKYKAWIEYKRSTVTVTLAPAHLKKPKRPLIETQVNLSEVVLERMYTGFAGSMGRGVERHDIWSWTFENTAKNS

Solvent-accessible surface area (backbone atoms only — not comparable to full-atom values): 7380 Å² total; per-residue (Å²): 134,91,85,85,72,83,57,34,29,47,43,82,44,77,58,95,90,39,85,43,75,47,80,43,78,52,66,86,86,68,79,72,64,67,42,76,49,80,46,78,57,94,48,31,40,37,34,33,39,40,53,56,92,56,76,85,49,92,55,60,63,43,76,46,83,49,68,56,82,83,77,51,65,100,77,77,87,86,86,86,86,86,82,71,76,101,58,95,74,85,91,82,80,91,78,86,84,86,87,81,84,76,76,89,125

pLDDT: mean 89.38, std 8.93, range [52.56, 97.88]

InterPro domains:
  IPR001220 Legume lectin domain [PF00139] (21-102)
  IPR013320 Concanavalin A-like lectin/glucanase domain superfamily [SSF49899] (15-100)
  IPR050258 Leguminous Lectin [PTHR32401] (14-103)

Radius of gyration: 16.49 Å; Cα contacts (8 Å, |Δi|>4): 121; chains: 1; bounding box: 35×45×42 Å

Organism: Thlaspi arvense (NCBI:txid13288)

Nearest PDB structures (foldseek):
  4qvs-assembly1_A-2  TM=4.994E-01  e=1.542E+00  Acetivibrio thermocellus ATCC 27405
  7t5o-assembly1_B  TM=3.131E-01  e=1.027E+00  Severe acute respiratory syndrome-related coronavirus
  4hsi-assembly3_C  TM=2.820E-01  e=9.323E+00  Human alphaherpesvirus 1 strain KOS

Foldseek 3Di:
DDDDFAAWAWDWDQDPNDTDTDTDGDDPQPPFAKDWDWDDDPQKTFIAIDGPPDDTDPDTRDIDGHDVVVPDDPDDDDDDDDDDDPDDDDDDDPDDDDDDPDDDD